Protein AF-A0A1H7UEB7-F1 (afdb_monomer_lite)

Structure (mmCIF, N/CA/C/O backbone):
data_AF-A0A1H7UEB7-F1
#
_entry.id   AF-A0A1H7UEB7-F1
#
loop_
_atom_site.group_PDB
_atom_site.id
_atom_site.type_symbol
_atom_site.label_atom_id
_atom_site.label_alt_id
_atom_site.label_comp_id
_atom_site.label_asym_id
_atom_site.label_entity_id
_atom_site.label_seq_id
_atom_site.pdbx_PDB_ins_code
_atom_site.Cartn_x
_atom_site.Cartn_y
_atom_site.Cartn_z
_atom_site.occupancy
_atom_site.B_iso_or_equiv
_atom_site.auth_seq_id
_atom_site.auth_comp_id
_atom_site.auth_asym_id
_atom_site.auth_atom_id
_atom_site.pdbx_PDB_model_num
ATOM 1 N N . MET A 1 1 ? 26.984 0.095 -23.459 1.00 68.56 1 MET A N 1
ATOM 2 C CA . MET A 1 1 ? 26.103 -1.012 -23.920 1.00 68.56 1 MET A CA 1
ATOM 3 C C . MET A 1 1 ? 24.969 -1.043 -22.923 1.00 68.56 1 MET A C 1
ATOM 5 O O . MET A 1 1 ? 25.212 -1.433 -21.793 1.00 68.56 1 MET A O 1
ATOM 9 N N . ILE A 1 2 ? 23.783 -0.573 -23.309 1.00 87.88 2 ILE A N 1
ATOM 10 C CA . ILE A 1 2 ? 22.701 -0.155 -22.394 1.00 87.88 2 ILE A CA 1
ATOM 11 C C . ILE A 1 2 ? 22.357 -1.227 -21.344 1.00 87.88 2 ILE A C 1
ATOM 13 O O . ILE A 1 2 ? 22.154 -0.921 -20.179 1.00 87.88 2 ILE A O 1
ATOM 17 N N . VAL A 1 3 ? 22.387 -2.506 -21.727 1.00 91.25 3 VAL A N 1
ATOM 18 C CA . VAL A 1 3 ? 22.123 -3.631 -20.814 1.00 91.25 3 VAL A CA 1
ATOM 19 C C . VAL A 1 3 ? 23.173 -3.746 -19.701 1.00 91.25 3 VAL A C 1
ATOM 21 O O . VAL A 1 3 ? 22.821 -4.045 -18.567 1.00 91.25 3 VAL A O 1
ATOM 24 N N . LYS A 1 4 ? 24.451 -3.482 -20.002 1.00 93.50 4 LYS A N 1
ATOM 25 C CA . LYS A 1 4 ? 25.538 -3.506 -19.011 1.00 93.50 4 LYS A CA 1
ATOM 26 C C . LYS A 1 4 ? 25.375 -2.380 -17.991 1.00 93.50 4 LYS A C 1
ATOM 28 O O . LYS A 1 4 ? 25.470 -2.637 -16.801 1.00 93.50 4 LYS A O 1
ATOM 33 N N . GLU A 1 5 ? 25.081 -1.173 -18.466 1.00 94.94 5 GLU A N 1
ATOM 34 C CA . GLU A 1 5 ? 24.846 -0.004 -17.609 1.00 94.94 5 GLU A CA 1
ATOM 35 C C . GLU A 1 5 ? 23.629 -0.231 -16.697 1.00 94.94 5 GLU A C 1
ATOM 37 O O . GLU A 1 5 ? 23.716 -0.022 -15.493 1.00 94.94 5 GLU A O 1
ATOM 42 N N . LEU A 1 6 ? 22.536 -0.790 -17.231 1.00 94.56 6 LEU A N 1
ATOM 43 C CA . LEU A 1 6 ? 21.358 -1.151 -16.436 1.00 94.56 6 LEU A CA 1
ATOM 44 C C . LEU A 1 6 ? 21.643 -2.240 -15.390 1.00 94.56 6 LEU A C 1
ATOM 46 O O . LEU A 1 6 ? 21.096 -2.182 -14.292 1.00 94.56 6 LEU A O 1
ATOM 50 N N . LEU A 1 7 ? 22.480 -3.232 -15.709 1.00 95.50 7 LEU A N 1
ATOM 51 C CA . LEU A 1 7 ? 22.904 -4.273 -14.762 1.00 95.50 7 LEU A CA 1
ATOM 52 C C . LEU A 1 7 ? 23.754 -3.691 -13.627 1.00 95.50 7 LEU A C 1
ATOM 54 O O . LEU A 1 7 ? 23.519 -4.011 -12.463 1.00 95.50 7 LEU A O 1
ATOM 58 N N . GLU A 1 8 ? 24.706 -2.821 -13.960 1.00 96.38 8 GLU A N 1
ATOM 59 C CA . GLU A 1 8 ? 25.558 -2.130 -12.986 1.00 96.38 8 GLU A CA 1
ATOM 60 C C . GLU A 1 8 ? 24.725 -1.214 -12.074 1.00 96.38 8 GLU A C 1
ATOM 62 O O . GLU A 1 8 ? 24.877 -1.248 -10.850 1.00 96.38 8 GLU A O 1
ATOM 67 N N . ASP A 1 9 ? 23.783 -0.462 -12.647 1.00 95.25 9 ASP A N 1
ATOM 68 C CA . ASP A 1 9 ? 22.858 0.388 -11.898 1.00 95.25 9 ASP A CA 1
ATOM 69 C C . ASP A 1 9 ? 21.917 -0.429 -11.005 1.00 95.25 9 ASP A C 1
ATOM 71 O O . ASP A 1 9 ? 21.701 -0.072 -9.846 1.00 95.25 9 ASP A O 1
ATOM 75 N N . ASN A 1 10 ? 21.386 -1.552 -11.494 1.00 95.94 10 ASN A N 1
ATOM 76 C CA . ASN A 1 10 ? 20.520 -2.422 -10.701 1.00 95.94 10 ASN A CA 1
ATOM 77 C C . ASN A 1 10 ? 21.274 -3.057 -9.525 1.00 95.94 10 ASN A C 1
ATOM 79 O O . ASN A 1 10 ? 20.765 -3.092 -8.402 1.00 95.94 10 ASN A O 1
ATOM 83 N N . GLN A 1 11 ? 22.511 -3.502 -9.757 1.00 97.00 11 GLN A N 1
ATOM 84 C CA . GLN A 1 11 ? 23.362 -4.046 -8.705 1.00 97.00 11 GLN A CA 1
ATOM 85 C C . GLN A 1 11 ? 23.682 -2.982 -7.647 1.00 97.00 11 GLN A C 1
ATOM 87 O O . GLN A 1 11 ? 23.579 -3.263 -6.451 1.00 97.00 11 GLN A O 1
ATOM 92 N N . ARG A 1 12 ? 23.992 -1.746 -8.065 1.00 97.75 12 ARG A N 1
ATOM 93 C CA . ARG A 1 12 ? 24.194 -0.611 -7.152 1.00 97.75 12 ARG A CA 1
ATOM 94 C C . ARG A 1 12 ? 22.945 -0.338 -6.311 1.00 97.75 12 ARG A C 1
ATOM 96 O O . ARG A 1 12 ? 23.028 -0.323 -5.085 1.00 97.75 12 ARG A O 1
ATOM 103 N N . LEU A 1 13 ? 21.785 -0.201 -6.955 1.00 96.44 13 LEU A N 1
ATOM 104 C CA . LEU A 1 13 ? 20.508 0.055 -6.279 1.00 96.44 13 LEU A CA 1
ATOM 105 C C . LEU A 1 13 ? 20.121 -1.070 -5.316 1.00 96.44 13 LEU A C 1
ATOM 107 O O . LEU A 1 13 ? 19.532 -0.809 -4.268 1.00 96.44 13 LEU A O 1
ATOM 111 N N . THR A 1 14 ? 20.447 -2.321 -5.641 1.00 96.62 14 THR A N 1
ATOM 112 C CA . THR A 1 14 ? 20.194 -3.469 -4.759 1.00 96.62 14 THR A CA 1
ATOM 113 C C . THR A 1 14 ? 20.987 -3.335 -3.460 1.00 96.62 14 THR A C 1
ATOM 115 O O . THR A 1 14 ? 20.420 -3.464 -2.375 1.00 96.62 14 THR A O 1
ATOM 118 N N . ILE A 1 15 ? 22.273 -2.990 -3.559 1.00 97.00 15 ILE A N 1
ATOM 119 C CA . ILE A 1 15 ? 23.147 -2.795 -2.396 1.00 97.00 15 ILE A CA 1
ATOM 120 C C . ILE A 1 15 ? 22.661 -1.619 -1.539 1.00 97.00 15 ILE A C 1
ATOM 122 O O . ILE A 1 15 ? 22.561 -1.751 -0.317 1.00 97.00 15 ILE A O 1
ATOM 126 N N . GLU A 1 16 ? 22.312 -0.490 -2.160 1.00 95.62 16 GLU A N 1
ATOM 127 C CA . GLU A 1 16 ? 21.781 0.683 -1.452 1.00 95.62 16 GLU A CA 1
ATOM 128 C C . GLU A 1 16 ? 20.477 0.351 -0.711 1.00 95.62 16 GLU A C 1
ATOM 130 O O . GLU A 1 16 ? 20.339 0.647 0.478 1.00 95.62 16 GLU A O 1
ATOM 135 N N . ASN A 1 17 ? 19.545 -0.350 -1.364 1.00 95.62 17 ASN A N 1
ATOM 136 C CA . ASN A 1 17 ? 18.297 -0.787 -0.738 1.00 95.62 17 ASN A CA 1
ATOM 137 C C . ASN A 1 17 ? 18.533 -1.721 0.454 1.00 95.62 17 ASN A C 1
ATOM 139 O O . ASN A 1 17 ? 17.866 -1.600 1.484 1.00 95.62 17 ASN A O 1
ATOM 143 N N . GLU A 1 18 ? 19.473 -2.660 0.349 1.00 96.50 18 GLU A N 1
ATOM 144 C CA . GLU A 1 18 ? 19.819 -3.540 1.465 1.00 96.50 18 GLU A CA 1
ATOM 145 C C . GLU A 1 18 ? 20.387 -2.767 2.659 1.00 96.50 18 GLU A C 1
ATOM 147 O O . GLU A 1 18 ? 20.042 -3.062 3.807 1.00 96.50 18 GLU A O 1
ATOM 152 N N . GLN A 1 19 ? 21.237 -1.771 2.408 1.00 95.44 19 GLN A N 1
ATOM 153 C CA . GLN A 1 19 ? 21.806 -0.921 3.453 1.00 95.44 19 GLN A CA 1
ATOM 154 C C . GLN A 1 19 ? 20.735 -0.053 4.119 1.00 95.44 19 GLN A C 1
ATOM 156 O O . GLN A 1 19 ? 20.653 -0.035 5.348 1.00 95.44 19 GLN A O 1
ATOM 161 N N . LEU A 1 20 ? 19.857 0.580 3.335 1.00 91.50 20 LEU A N 1
ATOM 162 C CA . LEU A 1 20 ? 18.724 1.356 3.845 1.00 91.50 20 LEU A CA 1
ATOM 163 C C . LEU A 1 20 ? 17.801 0.494 4.711 1.00 91.50 20 LEU A C 1
ATOM 165 O O . LEU A 1 20 ? 17.436 0.889 5.814 1.00 91.50 20 LEU A O 1
ATOM 169 N N . ARG A 1 21 ? 17.491 -0.733 4.274 1.00 91.19 21 ARG A N 1
ATOM 170 C CA . ARG A 1 21 ? 16.700 -1.687 5.069 1.00 91.19 21 ARG A CA 1
ATOM 171 C C . ARG A 1 21 ? 17.387 -2.060 6.380 1.00 91.19 21 ARG A C 1
ATOM 173 O O . ARG A 1 21 ? 16.703 -2.233 7.385 1.00 91.19 21 ARG A O 1
ATOM 180 N N . LYS A 1 22 ? 18.716 -2.201 6.398 1.00 88.19 22 LYS A N 1
ATOM 181 C CA . LYS A 1 22 ? 19.479 -2.464 7.631 1.00 88.19 22 LYS A CA 1
ATOM 182 C C . LYS A 1 22 ? 19.442 -1.270 8.585 1.00 88.19 22 LYS A C 1
ATOM 184 O O . LYS A 1 22 ? 19.301 -1.484 9.785 1.00 88.19 22 LYS A O 1
ATOM 189 N N . LEU A 1 23 ? 19.532 -0.044 8.068 1.00 88.00 23 LEU A N 1
ATOM 190 C CA . LEU A 1 23 ? 19.404 1.172 8.873 1.00 88.00 23 LEU A CA 1
ATOM 191 C C . LEU A 1 23 ? 17.997 1.312 9.450 1.00 88.00 23 LEU A C 1
ATOM 193 O O . LEU A 1 23 ? 17.867 1.415 10.662 1.00 88.00 23 LEU A O 1
ATOM 197 N N . LEU A 1 24 ? 16.957 1.167 8.628 1.00 82.56 24 LEU A N 1
ATOM 198 C CA . LEU A 1 24 ? 15.564 1.202 9.079 1.00 82.56 24 LEU A CA 1
ATOM 199 C C . LEU A 1 24 ? 15.260 0.119 10.119 1.00 82.56 24 LEU A C 1
ATOM 201 O O . LEU A 1 24 ? 14.563 0.388 11.083 1.00 82.56 24 LEU A O 1
ATOM 205 N N . LYS A 1 25 ? 15.812 -1.092 9.977 1.00 81.06 25 LYS A N 1
ATOM 206 C CA . LYS A 1 25 ? 15.679 -2.153 10.994 1.00 81.06 25 LYS A CA 1
ATOM 207 C C . LYS A 1 25 ? 16.412 -1.845 12.301 1.00 81.06 25 LYS A C 1
ATOM 209 O O . LYS A 1 25 ? 16.055 -2.405 13.327 1.00 81.06 25 LYS A O 1
ATOM 214 N N . ARG A 1 26 ? 17.464 -1.026 12.252 1.00 73.88 26 ARG A N 1
ATOM 215 C CA . ARG A 1 26 ? 18.253 -0.616 13.422 1.00 73.88 26 ARG A CA 1
ATOM 216 C C . ARG A 1 26 ? 17.663 0.619 14.107 1.00 73.88 26 ARG A C 1
ATOM 218 O O . ARG A 1 26 ? 17.828 0.773 15.310 1.00 73.88 26 ARG A O 1
ATOM 225 N N . GLU A 1 27 ? 17.025 1.491 13.334 1.00 66.00 27 GLU A N 1
ATOM 226 C CA . GLU A 1 27 ? 16.360 2.717 13.787 1.00 66.00 27 GLU A CA 1
ATOM 227 C C . GLU A 1 27 ? 14.899 2.484 14.174 1.00 66.00 27 GLU A C 1
ATOM 229 O O . GLU A 1 27 ? 14.366 3.232 14.989 1.00 66.00 27 GLU A O 1
ATOM 234 N N . ALA A 1 28 ? 14.259 1.437 13.648 1.00 57.06 28 ALA A N 1
ATOM 235 C CA . ALA A 1 28 ? 13.011 0.934 14.189 1.00 57.06 28 ALA A CA 1
ATOM 236 C C . ALA A 1 28 ? 13.311 0.323 15.566 1.00 57.06 28 ALA A C 1
ATOM 238 O O . ALA A 1 28 ? 14.027 -0.682 15.633 1.00 57.06 28 ALA A O 1
ATOM 239 N N . PRO A 1 29 ? 12.808 0.899 16.672 1.00 46.31 29 PRO A N 1
ATOM 240 C CA . PRO A 1 29 ? 12.876 0.214 17.949 1.00 46.31 29 PRO A CA 1
ATOM 241 C C . PRO A 1 29 ? 12.170 -1.137 17.797 1.00 46.31 29 PRO A C 1
ATOM 243 O O . PRO A 1 29 ? 11.053 -1.218 17.281 1.00 46.31 29 PRO A O 1
ATOM 246 N N . ALA A 1 30 ? 12.849 -2.205 18.218 1.00 53.16 30 ALA A N 1
ATOM 247 C CA . ALA A 1 30 ? 12.173 -3.450 18.540 1.00 53.16 30 ALA A CA 1
ATOM 248 C C . ALA A 1 30 ? 11.068 -3.117 19.560 1.00 53.16 30 ALA A C 1
ATOM 250 O O . ALA A 1 30 ? 11.333 -2.405 20.525 1.00 53.16 30 ALA A O 1
ATOM 251 N N . ASP A 1 31 ? 9.853 -3.600 19.300 1.00 48.06 31 ASP A N 1
ATOM 252 C CA . ASP A 1 31 ? 8.615 -3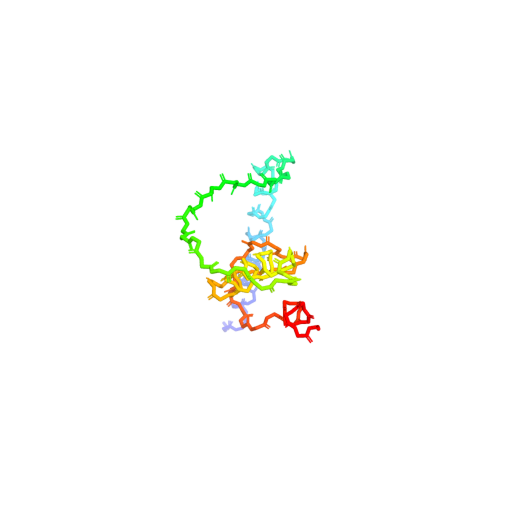.386 20.065 1.00 48.06 31 ASP A CA 1
ATOM 253 C C . ASP A 1 31 ? 7.858 -2.068 19.821 1.00 48.06 31 ASP A C 1
ATOM 255 O O . ASP A 1 31 ? 7.834 -1.148 20.635 1.00 48.06 31 ASP A O 1
ATOM 259 N N . LEU A 1 32 ? 7.077 -2.050 18.738 1.00 41.84 32 LEU A N 1
ATOM 260 C CA . LEU A 1 32 ? 5.783 -1.367 18.734 1.00 41.84 32 LEU A CA 1
ATOM 261 C C . LEU A 1 32 ? 4.690 -2.364 18.321 1.00 41.84 32 LEU A C 1
ATOM 263 O O . LEU A 1 32 ? 4.365 -2.468 17.137 1.00 41.84 32 LEU A O 1
ATOM 267 N N . PRO A 1 33 ? 4.069 -3.088 19.268 1.00 47.69 33 PRO A N 1
ATOM 268 C CA . PRO A 1 33 ? 2.702 -3.519 19.067 1.00 47.69 33 PRO A CA 1
ATOM 269 C C . PRO A 1 33 ? 1.850 -2.256 19.215 1.00 47.69 33 PRO A C 1
ATOM 271 O O . PRO A 1 33 ? 1.539 -1.844 20.332 1.00 47.69 33 PRO A O 1
ATOM 274 N N . ILE A 1 34 ? 1.511 -1.582 18.112 1.00 42.94 34 ILE A N 1
ATOM 275 C CA . ILE A 1 34 ? 0.577 -0.450 18.188 1.00 42.94 34 ILE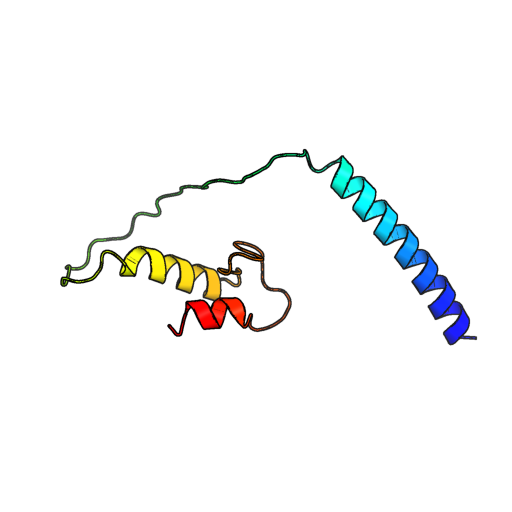 A CA 1
ATOM 276 C C . ILE A 1 34 ? -0.826 -1.025 18.364 1.00 42.94 34 ILE A C 1
ATOM 278 O O . ILE A 1 34 ? -1.607 -1.186 17.430 1.00 42.94 34 ILE A O 1
ATOM 282 N N . ALA A 1 35 ? -1.116 -1.357 19.616 1.00 42.31 35 ALA A N 1
ATOM 283 C CA . ALA A 1 35 ? -2.453 -1.370 20.147 1.00 42.31 35 ALA A CA 1
ATOM 284 C C . ALA A 1 35 ? -3.075 0.020 19.939 1.00 42.31 35 ALA A C 1
ATOM 286 O O . ALA A 1 35 ? -2.546 1.029 20.395 1.00 42.31 35 ALA A O 1
ATOM 287 N N . SER A 1 36 ? -4.233 0.030 19.282 1.00 49.34 36 SER A N 1
ATOM 288 C CA . SER A 1 36 ? -5.366 0.885 19.633 1.00 49.34 36 SER A CA 1
ATOM 289 C C . SER A 1 36 ? -5.086 2.389 19.788 1.00 49.34 36 SER A C 1
ATOM 291 O O . SER A 1 36 ? -5.104 2.927 20.896 1.00 49.34 36 SER A O 1
ATOM 293 N N . ALA A 1 37 ? -5.004 3.111 18.668 1.00 38.72 37 ALA A N 1
ATOM 294 C CA . ALA A 1 37 ? -5.411 4.515 18.653 1.00 38.72 37 ALA A CA 1
ATOM 295 C C . ALA A 1 37 ? -6.952 4.585 18.680 1.00 38.72 37 ALA A C 1
ATOM 297 O O . ALA A 1 37 ? -7.613 4.719 17.653 1.00 38.72 37 ALA A O 1
ATOM 298 N N . LEU A 1 38 ? -7.524 4.443 19.879 1.00 46.78 38 LEU A N 1
ATOM 299 C CA . LEU A 1 38 ? -8.901 4.829 20.177 1.00 46.78 38 LEU A CA 1
ATOM 300 C C . LEU A 1 38 ? -9.034 6.342 19.970 1.00 46.78 38 LEU A C 1
ATOM 302 O O . LEU A 1 38 ? -8.571 7.129 20.793 1.00 46.78 38 LEU A O 1
ATOM 306 N N . ALA A 1 39 ? -9.719 6.743 18.906 1.00 34.72 39 ALA A N 1
ATOM 307 C CA . ALA A 1 39 ? -10.430 8.012 18.865 1.00 34.72 39 ALA A CA 1
ATOM 308 C C . ALA A 1 39 ? -11.916 7.690 18.644 1.00 34.72 39 ALA A C 1
ATOM 310 O O . ALA A 1 39 ? -12.282 7.274 17.543 1.00 34.72 39 ALA A O 1
ATOM 311 N N . PRO A 1 40 ? -12.789 7.829 19.660 1.00 39.69 40 PRO A N 1
ATOM 312 C CA . PRO A 1 40 ? -14.216 7.663 19.453 1.00 39.69 40 PRO A CA 1
ATOM 313 C C . PRO A 1 40 ? -14.722 8.885 18.681 1.00 39.69 40 PRO A C 1
ATOM 315 O O . PRO A 1 40 ? -14.905 9.966 19.239 1.00 39.69 40 PRO A O 1
ATOM 318 N N . VAL A 1 41 ? -14.934 8.727 17.375 1.00 42.34 41 VAL A N 1
ATOM 319 C CA . VAL A 1 41 ? -15.689 9.702 16.585 1.00 42.34 41 VAL A CA 1
ATOM 320 C C . VAL A 1 41 ? -17.168 9.423 16.831 1.00 42.34 41 VAL A C 1
ATOM 322 O O . VAL A 1 41 ? -17.771 8.562 16.197 1.00 42.34 41 VAL A O 1
ATOM 325 N N . ALA A 1 42 ? -17.745 10.140 17.792 1.00 48.81 42 ALA A N 1
ATOM 326 C CA . ALA A 1 42 ? -19.174 10.118 18.074 1.00 48.81 42 ALA A CA 1
ATOM 327 C C . ALA A 1 42 ? -19.988 10.528 16.832 1.00 48.81 42 ALA A C 1
ATOM 329 O O . ALA A 1 42 ? -19.807 11.635 16.320 1.00 48.81 42 ALA A O 1
ATOM 330 N N . ARG A 1 43 ? -20.915 9.671 16.378 1.00 49.97 43 ARG A N 1
ATOM 331 C CA . ARG A 1 43 ? -22.008 10.010 15.442 1.00 49.97 43 ARG A CA 1
ATOM 332 C C . ARG A 1 43 ? -23.289 9.226 15.796 1.00 49.97 43 ARG A C 1
ATOM 334 O O . ARG A 1 43 ? -23.203 8.235 16.513 1.00 49.97 43 ARG A O 1
ATOM 341 N N . PRO A 1 44 ? -24.472 9.754 15.425 1.00 43.12 44 PRO A N 1
ATOM 342 C CA . PRO A 1 44 ? -25.675 9.716 16.251 1.00 43.12 44 PRO A CA 1
ATOM 343 C C . PRO A 1 44 ? -26.463 8.411 16.127 1.00 43.12 44 PRO A C 1
ATOM 345 O O . PRO A 1 44 ? -26.493 7.786 15.071 1.00 43.12 44 PRO A O 1
ATOM 348 N N . ALA A 1 45 ? -27.143 8.062 17.219 1.00 46.31 45 ALA A N 1
ATOM 349 C CA . ALA A 1 45 ? -28.033 6.918 17.334 1.00 46.31 45 ALA A CA 1
ATOM 350 C C . ALA A 1 45 ? -29.168 6.950 16.289 1.00 46.31 45 ALA A C 1
ATOM 352 O O . ALA A 1 45 ? -29.984 7.875 16.275 1.00 46.31 45 ALA A O 1
ATOM 353 N N . GLY A 1 46 ? -29.225 5.912 15.452 1.00 35.94 46 GLY A N 1
ATOM 354 C CA . GLY A 1 46 ? -30.409 5.461 14.712 1.00 35.94 46 GLY A CA 1
ATOM 355 C C . GLY A 1 46 ? -30.900 4.127 15.299 1.00 35.94 46 GLY A C 1
ATOM 356 O O . GLY A 1 46 ? -30.106 3.432 15.933 1.00 35.94 46 GLY A O 1
ATOM 357 N N . PRO A 1 47 ? -32.198 3.792 15.192 1.00 41.91 47 PRO A N 1
ATOM 358 C CA . PRO A 1 47 ? -32.831 2.802 16.057 1.00 41.91 47 PRO A CA 1
ATOM 359 C C . PRO A 1 47 ? -32.389 1.371 15.734 1.00 41.91 47 PRO A C 1
ATOM 361 O O . PRO A 1 47 ? -32.401 0.947 14.583 1.00 41.91 47 PRO A O 1
ATOM 364 N N . ALA A 1 48 ? -32.041 0.654 16.800 1.00 50.09 48 ALA A N 1
ATOM 365 C CA . ALA A 1 48 ? 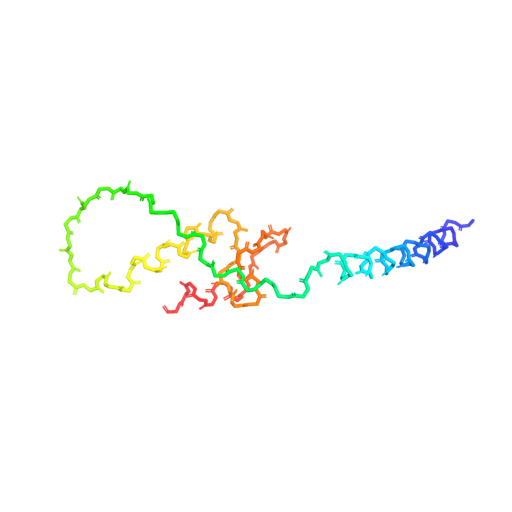-31.587 -0.726 16.819 1.00 50.09 48 ALA A CA 1
ATOM 366 C C . ALA A 1 48 ? -32.630 -1.718 16.279 1.00 50.09 48 ALA A C 1
ATOM 368 O O . ALA A 1 48 ? -33.791 -1.700 16.697 1.00 50.09 48 ALA A O 1
ATOM 369 N N . THR A 1 49 ? -32.166 -2.666 15.463 1.00 40.12 49 THR A N 1
ATOM 370 C CA . THR A 1 49 ? -32.858 -3.930 15.190 1.00 40.12 49 THR A CA 1
ATOM 371 C C . THR A 1 49 ? -31.917 -5.110 15.428 1.00 40.12 49 THR A C 1
ATOM 373 O O . THR A 1 49 ? -31.298 -5.631 14.518 1.00 40.12 49 THR A O 1
ATOM 376 N N . GLY A 1 50 ? -31.867 -5.574 16.676 1.00 42.31 50 GLY A N 1
ATOM 377 C CA . GLY A 1 50 ? -31.940 -7.005 17.003 1.00 42.31 50 GLY A CA 1
ATOM 378 C C . GLY A 1 50 ? -30.765 -7.957 16.734 1.00 42.31 50 GLY A C 1
ATOM 379 O O . GLY A 1 50 ? -30.727 -8.976 17.415 1.00 42.31 50 GLY A O 1
ATOM 380 N N . GLU A 1 51 ? -29.809 -7.677 15.845 1.00 46.19 51 GLU A N 1
ATOM 381 C CA . GLU A 1 51 ? -28.706 -8.620 15.525 1.00 46.19 51 GLU A CA 1
ATOM 382 C C . GLU A 1 51 ? -27.301 -7.961 15.522 1.00 46.19 51 GLU A C 1
ATOM 384 O O . GLU A 1 51 ? -26.275 -8.621 15.353 1.00 46.19 51 GLU A O 1
ATOM 389 N N . ASP A 1 52 ? -27.234 -6.661 15.822 1.00 45.34 52 ASP A N 1
ATOM 390 C CA . ASP A 1 52 ? -26.149 -5.752 15.416 1.00 45.34 52 ASP A CA 1
ATOM 391 C C . ASP A 1 52 ? -24.942 -5.623 16.364 1.00 45.34 52 ASP A C 1
ATOM 393 O O . ASP A 1 52 ? -24.189 -4.658 16.275 1.00 45.34 52 ASP A O 1
ATOM 397 N N . VAL A 1 53 ? -24.668 -6.582 17.253 1.00 48.22 53 VAL A N 1
ATOM 398 C CA . VAL A 1 53 ? -23.402 -6.517 18.028 1.00 48.22 53 VAL A CA 1
ATOM 399 C C . VAL A 1 53 ? -22.191 -6.833 17.131 1.00 48.22 53 VAL A C 1
ATOM 401 O O . VAL A 1 53 ? -21.069 -6.419 17.413 1.00 48.22 53 VAL A O 1
ATOM 404 N N . VAL A 1 54 ? -22.415 -7.531 16.011 1.00 53.34 54 VAL A N 1
ATOM 405 C CA . VAL A 1 54 ? -21.379 -7.868 15.017 1.00 53.34 54 VAL A CA 1
ATOM 406 C C . VAL A 1 54 ? -21.263 -6.800 13.911 1.00 53.34 54 VAL A C 1
ATOM 408 O O . VAL A 1 54 ? -20.224 -6.717 13.257 1.00 53.34 54 VAL A O 1
ATOM 411 N N . GLY A 1 55 ? -22.277 -5.942 13.738 1.00 60.34 55 GLY A N 1
ATOM 412 C CA . GLY A 1 55 ? -22.340 -4.944 12.662 1.00 60.34 55 GLY A CA 1
ATOM 413 C C . GLY A 1 55 ? -21.370 -3.779 12.849 1.00 60.34 55 GLY A C 1
ATOM 414 O O . GLY A 1 55 ? -20.641 -3.433 11.925 1.00 60.34 55 GLY A O 1
ATOM 415 N N . GLU A 1 56 ? -21.258 -3.236 14.066 1.00 75.06 56 GLU A N 1
ATOM 416 C CA . GLU A 1 56 ? -20.414 -2.056 14.314 1.00 75.06 56 GLU A CA 1
ATOM 417 C C . GLU A 1 56 ? -18.929 -2.322 14.019 1.00 75.06 56 GLU A C 1
ATOM 419 O O . GLU A 1 56 ? -18.237 -1.504 13.411 1.00 75.06 56 GLU A O 1
ATOM 424 N N . GLY A 1 57 ? -18.420 -3.487 14.432 1.00 79.44 57 GLY A N 1
ATOM 425 C CA . GLY A 1 57 ? -17.036 -3.881 14.165 1.00 79.44 57 GLY A CA 1
ATOM 426 C C . GLY A 1 57 ? -16.782 -4.143 12.680 1.00 79.44 57 GLY A C 1
ATOM 427 O O . GLY A 1 57 ? -15.736 -3.763 12.154 1.00 79.44 57 GLY A O 1
ATOM 428 N N . TYR A 1 58 ? -17.750 -4.757 12.000 1.00 84.56 58 TYR A N 1
ATOM 429 C CA . TYR A 1 58 ? -17.649 -5.091 10.586 1.00 84.56 58 TYR A CA 1
ATOM 430 C C . TYR A 1 58 ? -17.712 -3.852 9.685 1.00 84.56 58 TYR A C 1
ATOM 432 O O . TYR A 1 58 ? -16.888 -3.709 8.781 1.00 84.56 58 TYR A O 1
ATOM 440 N N . ASP A 1 59 ? -18.601 -2.908 9.990 1.00 86.50 59 ASP A N 1
ATOM 441 C CA . ASP A 1 59 ? -18.732 -1.638 9.271 1.00 86.50 59 ASP A CA 1
ATOM 442 C C . ASP A 1 59 ? -17.463 -0.788 9.375 1.00 86.50 59 ASP A C 1
ATOM 444 O O . ASP A 1 59 ? -17.014 -0.190 8.393 1.00 86.50 59 ASP A O 1
ATOM 448 N N . ASN A 1 60 ? -16.827 -0.778 10.549 1.00 87.88 60 ASN A N 1
ATOM 449 C CA . ASN A 1 60 ? -15.545 -0.104 10.737 1.00 87.88 60 ASN A CA 1
ATOM 450 C C . ASN A 1 60 ? -14.445 -0.702 9.844 1.00 87.88 60 ASN A C 1
ATOM 452 O O . ASN A 1 60 ? -13.640 0.036 9.271 1.00 87.88 60 ASN A O 1
ATOM 456 N N . LEU A 1 61 ? -14.421 -2.028 9.683 1.00 89.44 61 LEU A N 1
ATOM 457 C CA . LEU A 1 61 ? -13.464 -2.706 8.807 1.00 89.44 61 LEU A CA 1
ATOM 458 C C . LEU A 1 61 ? -13.776 -2.452 7.327 1.00 89.44 61 LEU A C 1
ATOM 460 O O . LEU A 1 61 ? -12.872 -2.117 6.562 1.00 89.44 61 LEU A O 1
ATOM 464 N N . ALA A 1 62 ? -15.042 -2.528 6.917 1.00 89.19 62 ALA A N 1
ATOM 465 C CA . ALA A 1 62 ? -15.446 -2.181 5.555 1.00 89.19 62 ALA A CA 1
ATOM 466 C C . ALA A 1 62 ? -15.034 -0.742 5.204 1.00 89.19 62 ALA A C 1
ATOM 468 O O . ALA A 1 62 ? -14.487 -0.479 4.131 1.00 89.19 62 ALA A O 1
ATOM 469 N N . ARG A 1 63 ? -15.200 0.190 6.148 1.00 90.12 63 ARG A N 1
ATOM 470 C CA . ARG A 1 63 ? -14.759 1.575 5.993 1.00 90.12 63 ARG A CA 1
ATOM 471 C C . ARG A 1 63 ? -13.245 1.695 5.810 1.00 90.12 63 ARG A C 1
ATOM 473 O O . ARG A 1 63 ? -12.818 2.337 4.854 1.00 90.12 63 ARG A O 1
ATOM 480 N N . LEU A 1 64 ? -12.445 1.056 6.665 1.00 91.81 64 LEU A N 1
ATOM 481 C CA . LEU A 1 64 ? -10.982 1.032 6.526 1.00 91.81 64 LEU A CA 1
ATOM 482 C C . LEU A 1 64 ? -10.549 0.484 5.157 1.00 91.81 64 LEU A C 1
ATOM 484 O O . LEU A 1 64 ? -9.656 1.044 4.521 1.00 91.81 64 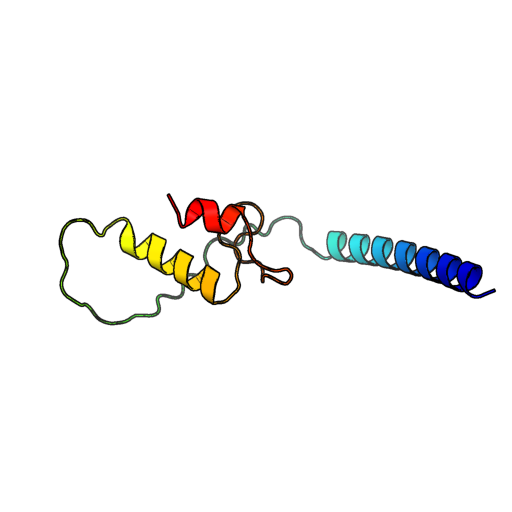LEU A O 1
ATOM 488 N N . TYR A 1 65 ? -11.218 -0.565 4.669 1.00 90.75 65 TYR A N 1
ATOM 489 C CA . TYR A 1 65 ? -10.955 -1.134 3.347 1.00 90.75 65 TYR A CA 1
ATOM 490 C C . TYR A 1 65 ? -11.210 -0.134 2.209 1.00 90.75 65 TYR A C 1
ATOM 492 O O . TYR A 1 65 ? -10.398 -0.030 1.284 1.00 90.75 65 TYR A O 1
ATOM 500 N N . HIS A 1 66 ? -12.305 0.627 2.284 1.00 89.75 66 HIS A N 1
ATOM 501 C CA . HIS A 1 66 ? -12.656 1.650 1.295 1.00 89.75 66 HIS A CA 1
ATOM 502 C C . HIS A 1 66 ? -11.790 2.910 1.374 1.00 89.75 66 HIS A C 1
ATOM 504 O O . HIS A 1 66 ? -11.551 3.545 0.349 1.00 89.75 66 HIS A O 1
ATOM 510 N N . GLU A 1 67 ? -11.273 3.245 2.556 1.00 92.69 67 GLU A N 1
ATOM 511 C CA . GLU A 1 67 ? -10.265 4.298 2.742 1.00 92.69 67 GLU A CA 1
ATOM 512 C C . GLU A 1 67 ? -8.887 3.891 2.182 1.00 92.69 67 GLU A C 1
ATOM 514 O O . GLU A 1 67 ? -7.988 4.723 2.065 1.00 92.69 67 GLU A O 1
ATOM 519 N N . GLY A 1 68 ? -8.736 2.627 1.769 1.00 91.50 68 GLY A N 1
ATOM 520 C CA . GLY A 1 68 ? -7.544 2.106 1.112 1.00 91.50 68 GLY A CA 1
ATOM 521 C C . GLY A 1 68 ? -6.600 1.370 2.054 1.00 91.50 68 GLY A C 1
ATOM 522 O O . GLY A 1 68 ? -5.468 1.101 1.667 1.00 91.50 68 GLY A O 1
ATOM 523 N N . PHE A 1 69 ? -7.029 1.016 3.264 1.00 94.19 69 PHE A N 1
ATOM 524 C CA . PHE A 1 69 ? -6.218 0.253 4.208 1.00 94.19 69 PHE A CA 1
ATO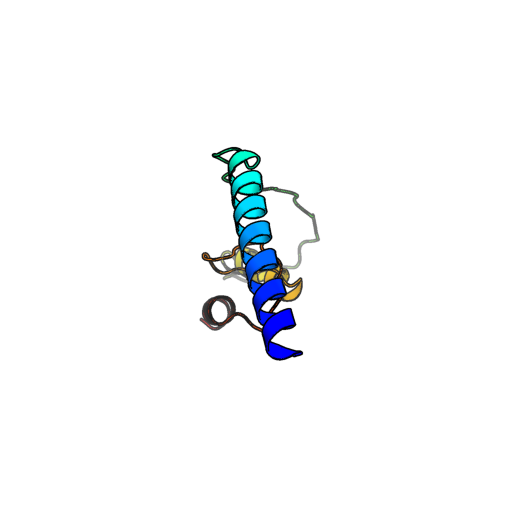M 525 C C . PHE A 1 69 ? -6.511 -1.246 4.131 1.00 94.19 69 PHE 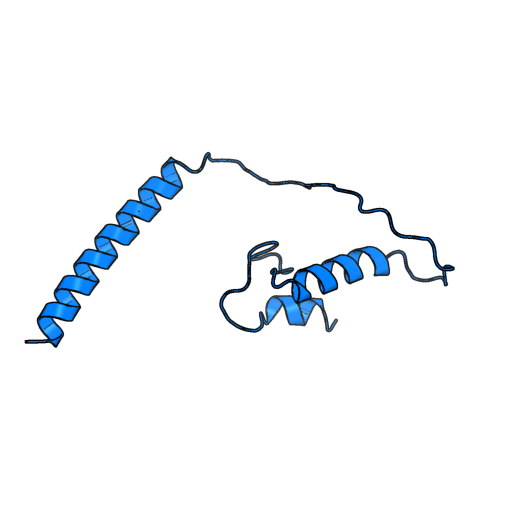A C 1
ATOM 527 O O . PHE A 1 69 ? -7.617 -1.691 3.825 1.00 94.19 69 PHE A O 1
ATOM 534 N N . HIS A 1 70 ? -5.507 -2.062 4.423 1.00 93.88 70 HIS A N 1
ATOM 535 C CA . HIS A 1 70 ? -5.699 -3.497 4.583 1.00 93.88 70 HIS A CA 1
ATOM 536 C C . HIS A 1 70 ? -6.401 -3.808 5.912 1.00 93.88 70 HIS A C 1
ATOM 538 O O . HIS A 1 70 ? -6.025 -3.291 6.961 1.00 93.88 70 HIS A O 1
ATOM 544 N N . ILE A 1 71 ? -7.376 -4.716 5.873 1.00 92.88 71 ILE A N 1
ATOM 545 C CA . ILE A 1 71 ? -8.075 -5.248 7.059 1.00 92.88 71 ILE A CA 1
ATOM 546 C C . ILE A 1 71 ? -7.719 -6.708 7.361 1.00 92.88 71 ILE A C 1
ATOM 548 O O . ILE A 1 71 ? -8.199 -7.284 8.333 1.00 92.88 71 ILE A O 1
ATOM 552 N N . CYS A 1 72 ? -6.878 -7.329 6.530 1.00 93.12 72 CYS A N 1
ATOM 553 C CA . CYS A 1 72 ? -6.376 -8.672 6.782 1.00 93.12 72 CYS A CA 1
ATOM 554 C C . CYS A 1 72 ? -5.292 -8.657 7.866 1.00 93.12 72 CYS A C 1
ATOM 556 O O . CYS A 1 72 ? -4.541 -7.696 8.005 1.00 93.12 72 CYS A O 1
ATOM 558 N N . ASN A 1 73 ? -5.153 -9.769 8.585 1.00 88.12 73 ASN A N 1
ATOM 559 C CA . ASN A 1 73 ? -4.128 -9.944 9.618 1.00 88.12 73 ASN A CA 1
ATOM 560 C C . ASN A 1 73 ? -2.684 -9.759 9.110 1.00 88.12 73 ASN A C 1
ATOM 562 O O . ASN A 1 73 ? -1.811 -9.409 9.894 1.00 88.12 73 ASN A O 1
ATOM 566 N N . VAL A 1 74 ? -2.432 -9.982 7.818 1.00 89.06 74 VAL A N 1
ATOM 567 C CA . VAL A 1 74 ? -1.091 -9.896 7.222 1.00 89.06 74 VAL A CA 1
ATOM 568 C C . VAL A 1 74 ? -0.587 -8.453 7.139 1.00 89.06 74 VAL A C 1
ATOM 570 O O . VAL A 1 74 ? 0.594 -8.207 7.360 1.00 89.06 74 VAL A O 1
ATOM 573 N N . TYR A 1 75 ? -1.473 -7.505 6.829 1.00 91.50 75 TYR A N 1
ATOM 574 C CA . TYR A 1 75 ? -1.102 -6.115 6.544 1.00 91.50 75 TYR A CA 1
ATOM 575 C C . TYR A 1 75 ? -2.010 -5.102 7.246 1.00 91.50 75 TYR A C 1
ATOM 577 O O . TYR A 1 75 ? -2.140 -3.979 6.773 1.00 91.50 75 TYR A O 1
ATOM 585 N N . TYR A 1 76 ? -2.655 -5.480 8.350 1.00 92.94 76 TYR A N 1
ATOM 586 C CA . TYR A 1 76 ? -3.682 -4.664 8.999 1.00 92.94 76 TYR A CA 1
ATOM 587 C C . TYR A 1 76 ? -3.245 -3.200 9.193 1.00 92.94 76 TYR A C 1
ATOM 589 O O . TYR A 1 76 ? -2.209 -2.927 9.796 1.00 92.94 76 TYR A O 1
ATOM 597 N N . GLY A 1 77 ? -4.034 -2.260 8.669 1.00 89.19 77 GLY A N 1
ATOM 598 C CA . GLY A 1 77 ? -3.792 -0.819 8.777 1.00 89.19 77 GLY A CA 1
ATOM 599 C C . GLY A 1 77 ? -2.738 -0.244 7.822 1.00 89.19 77 GLY A C 1
ATOM 600 O O . GLY A 1 77 ? -2.509 0.962 7.847 1.00 89.19 77 GLY A O 1
ATOM 601 N N . HIS A 1 78 ? -2.108 -1.047 6.958 1.00 92.19 78 HIS A N 1
ATOM 602 C CA . HIS A 1 78 ? -1.215 -0.534 5.913 1.00 92.19 78 HIS A CA 1
ATOM 603 C C . HIS A 1 78 ? -1.993 -0.023 4.696 1.00 92.19 78 HIS A C 1
ATOM 605 O O . HIS A 1 78 ? -3.025 -0.589 4.330 1.00 92.19 78 HIS A O 1
ATOM 611 N N . LEU A 1 79 ? -1.473 1.024 4.046 1.00 92.12 79 LEU A N 1
ATOM 612 C CA . LEU A 1 79 ? -2.047 1.591 2.825 1.00 92.12 79 LEU A CA 1
ATOM 613 C C . LEU A 1 79 ? -1.853 0.637 1.637 1.00 92.12 79 LEU A C 1
ATOM 615 O O . LEU A 1 79 ? -0.744 0.170 1.379 1.00 92.12 79 LEU A O 1
ATOM 619 N N . ARG A 1 80 ? -2.924 0.391 0.886 1.00 88.19 80 ARG A N 1
ATOM 620 C CA . ARG A 1 80 ? -2.917 -0.401 -0.343 1.00 88.19 80 ARG A CA 1
ATOM 621 C C . ARG A 1 80 ? -2.301 0.409 -1.477 1.00 88.19 80 ARG A C 1
ATOM 623 O O . ARG A 1 80 ? -2.889 1.375 -1.953 1.00 88.19 80 ARG A O 1
ATOM 630 N N . THR A 1 81 ? -1.132 -0.017 -1.939 1.00 83.44 81 THR A N 1
ATOM 631 C CA . THR A 1 81 ? -0.464 0.545 -3.125 1.00 83.44 81 THR A CA 1
ATOM 632 C C . THR A 1 81 ? -0.731 -0.268 -4.394 1.00 83.44 81 THR A C 1
ATOM 634 O O . THR A 1 81 ? -0.526 0.234 -5.495 1.00 83.44 81 THR A O 1
ATOM 637 N N . GLU A 1 82 ? -1.210 -1.509 -4.254 1.00 73.06 82 GLU A N 1
ATOM 638 C CA . GLU A 1 82 ? -1.297 -2.503 -5.330 1.00 73.06 82 GLU A CA 1
ATOM 639 C C . GLU A 1 82 ? -2.671 -3.198 -5.347 1.00 73.06 82 GLU A C 1
ATOM 641 O O . GLU A 1 82 ? -2.836 -4.273 -4.779 1.00 73.06 82 GLU A O 1
ATOM 646 N N . GLY A 1 83 ? -3.674 -2.598 -6.000 1.00 81.06 83 GLY A N 1
ATOM 647 C CA . GLY A 1 83 ? -4.937 -3.281 -6.336 1.00 81.06 83 GLY A CA 1
ATOM 648 C C . GLY A 1 83 ? -5.698 -3.923 -5.160 1.00 81.06 83 GLY A C 1
ATOM 649 O O . GLY A 1 83 ? -5.476 -3.593 -3.992 1.00 81.06 83 GLY A O 1
ATOM 650 N N . ASP A 1 84 ? -6.679 -4.782 -5.468 1.00 85.12 84 ASP A N 1
ATOM 651 C CA . ASP A 1 84 ? -7.539 -5.470 -4.487 1.00 85.12 84 ASP A CA 1
ATOM 652 C C . ASP A 1 84 ? -6.834 -6.638 -3.786 1.00 85.12 84 ASP A C 1
ATOM 654 O O . ASP A 1 84 ? -6.250 -7.522 -4.410 1.00 85.12 84 ASP A O 1
ATOM 658 N N . CYS A 1 85 ? -6.920 -6.664 -2.452 1.00 89.44 85 CYS A N 1
ATOM 659 C CA . CYS A 1 85 ? -6.314 -7.706 -1.631 1.00 89.44 85 CYS A CA 1
ATOM 660 C C . CYS A 1 85 ? -7.285 -8.881 -1.450 1.00 89.44 85 CYS A C 1
ATOM 662 O O . CYS A 1 85 ? -8.280 -8.760 -0.733 1.00 89.44 85 CYS A O 1
ATOM 664 N N . LEU A 1 86 ? -6.956 -10.044 -2.023 1.00 91.38 86 LEU A N 1
ATOM 665 C CA . LEU A 1 86 ? -7.771 -11.268 -1.931 1.00 91.38 86 LEU A CA 1
ATOM 666 C C . LEU A 1 86 ? -8.104 -11.672 -0.484 1.00 91.38 86 LEU A C 1
ATOM 668 O O . LEU A 1 86 ? -9.203 -12.147 -0.205 1.00 91.38 86 LEU A O 1
ATOM 672 N N . PHE A 1 87 ? -7.181 -11.444 0.453 1.00 91.44 87 PHE A N 1
ATOM 673 C CA . PHE A 1 87 ? -7.400 -11.746 1.869 1.00 91.44 87 PHE A CA 1
ATOM 674 C C . PHE A 1 87 ? -8.405 -10.798 2.534 1.00 91.44 87 PHE A C 1
ATOM 676 O O . PHE A 1 87 ? -9.164 -11.234 3.393 1.00 91.44 87 PHE A O 1
ATOM 683 N N . CYS A 1 88 ? -8.438 -9.521 2.137 1.00 91.81 88 CYS A N 1
ATOM 684 C CA . CYS A 1 88 ? -9.439 -8.572 2.635 1.00 91.81 88 CYS A CA 1
ATOM 685 C C . CYS A 1 88 ? -10.830 -8.917 2.087 1.00 91.81 88 CYS A C 1
ATOM 687 O O . CYS A 1 88 ? -11.802 -8.918 2.833 1.00 91.81 88 CYS A O 1
ATOM 689 N N . LEU A 1 89 ? -10.914 -9.286 0.805 1.00 89.88 89 LEU A N 1
ATOM 690 C CA . LEU A 1 89 ? -12.171 -9.687 0.166 1.00 89.88 89 LEU A CA 1
ATOM 691 C C . LEU A 1 89 ? -12.759 -10.966 0.774 1.00 89.88 89 LEU A C 1
ATOM 693 O O . LEU A 1 89 ? -13.962 -11.050 0.979 1.00 89.88 89 LEU A O 1
ATOM 697 N N . SER A 1 90 ? -11.915 -11.946 1.107 1.00 87.25 90 SER A N 1
ATOM 698 C CA . SER A 1 90 ? -12.344 -13.173 1.795 1.00 87.25 90 SER A CA 1
ATOM 699 C C . SER A 1 90 ? -12.942 -12.894 3.182 1.00 87.25 90 SER A C 1
ATOM 701 O O . SER A 1 90 ? -13.843 -13.600 3.626 1.00 87.25 90 SER A O 1
ATOM 703 N N . PHE A 1 91 ? -12.478 -11.836 3.852 1.00 84.75 91 PHE A N 1
ATOM 704 C CA . PHE A 1 91 ? -13.048 -11.387 5.120 1.00 84.75 91 PHE A CA 1
ATOM 705 C C . PHE A 1 91 ? -14.404 -10.685 4.935 1.00 84.75 91 PHE A C 1
ATOM 707 O O . PHE A 1 91 ? -15.270 -10.829 5.791 1.00 84.75 91 PHE A O 1
ATOM 714 N N . LEU A 1 92 ? -14.590 -9.961 3.821 1.00 84.19 92 LEU A N 1
ATOM 715 C CA . LEU A 1 92 ? -15.801 -9.180 3.531 1.00 84.19 92 LEU A CA 1
ATOM 716 C C . LEU A 1 92 ? -16.941 -9.966 2.852 1.00 84.19 92 LEU A C 1
ATOM 718 O O . LEU A 1 92 ? -18.073 -9.491 2.794 1.00 84.19 92 LEU A O 1
ATOM 722 N N . ASN A 1 93 ? -16.652 -11.141 2.296 1.00 77.62 93 ASN A N 1
ATOM 723 C CA . ASN A 1 93 ? -17.615 -11.938 1.525 1.00 77.62 93 ASN A CA 1
ATOM 724 C C . ASN A 1 93 ? -18.021 -13.235 2.243 1.00 77.62 93 ASN A C 1
ATOM 726 O O . ASN A 1 93 ? -18.367 -14.216 1.580 1.00 77.62 93 ASN A O 1
ATOM 730 N N . LYS A 1 94 ? -17.896 -13.274 3.571 1.00 62.56 94 LYS A N 1
ATOM 731 C CA . LYS A 1 94 ? -18.162 -14.472 4.368 1.00 62.56 94 LYS A CA 1
ATOM 732 C C . LYS A 1 94 ? -19.621 -14.581 4.797 1.00 62.56 94 LYS A C 1
ATOM 734 O O . LYS A 1 94 ? -20.219 -13.532 5.106 1.00 62.56 94 LYS A O 1
#

pLDDT: mean 75.92, std 20.85, range [34.72, 97.75]

Secondary structure (DSSP, 8-state):
-HHHHHHHHHHHHHHHHHHHHHHHHHHS-S-------------------SSTTTHHHHHHHHHHHHTTB--STTTTT-B--SS--HHHHHHHT-

Radius of gyration: 21.14 Å; chains: 1; bounding box: 59×25×44 Å

Sequence (94 aa):
MIVKELLEDNQRLTIENEQLRKLLKREAPADLPIASALAPVARPAGPATGEDVVGEGYDNLARLYHEGFHICNVYYGHLRTEGDCLFCLSFLNK

Foldseek 3Di:
DVVVVVVVVVVVVVVVVVVVVVVCVVVPPDDDPPPDPDDPPDDDDDDDDDPCPVPVVLVVLVVCVVVQAACAPVGGGDGHPDDDDPRSVVVNVD